Protein AF-A0A1V5IYI2-F1 (afdb_monomer_lite)

Sequence (165 aa):
MKRVILYIVAMVLLFPLQALSQGVEKVKDSKVKYTNIIDMLRGEPGVTIVGSSDGGTMPLIYIRGIGTNSNSVEPLLVVDGIHTDNIMYLRPED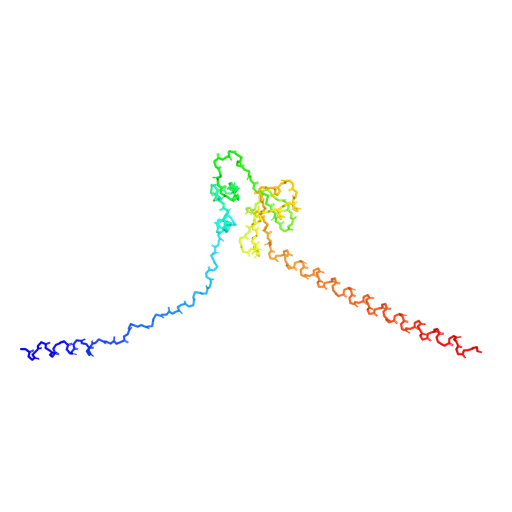VYSITVIKDGTAAIYGMRGANGVIEIRTKSSVEAEKQRAEKQKTARKTSRRERRALRDSLAVVSDSLKVSR

Secondary structure (DSSP, 8-state):
-HHHHHHHHHHHHTS-------------------SSHHHHHHTSTTEEEES-STTSPPPEEEES---SSS--PPPEEEETTEEES--TT--GGGEEEEEEE-SGGGGGG-GGGGG-EEEEEEHHHHHHHHHHHHHHHHHHHHHHHHHHHHHHHHHHHHHHHHHT-

Radius of gyration: 32.55 Å;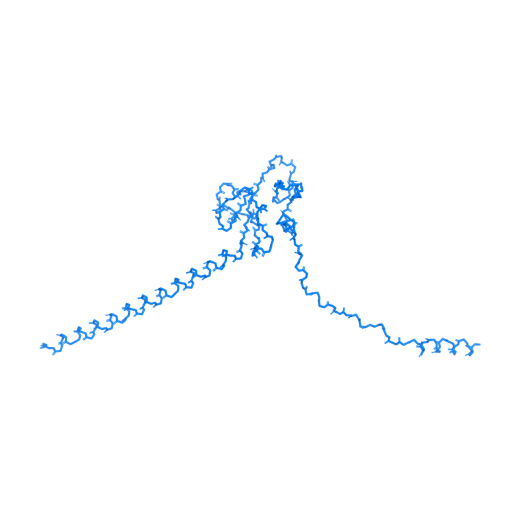 chains: 1; bounding box: 79×91×63 Å

Structure (mmCIF, N/CA/C/O backbone):
data_AF-A0A1V5IYI2-F1
#
_entry.id   AF-A0A1V5IYI2-F1
#
loop_
_atom_site.group_PDB
_atom_site.id
_atom_site.type_symbol
_atom_site.label_atom_id
_atom_site.label_alt_id
_atom_site.label_comp_id
_atom_site.label_asym_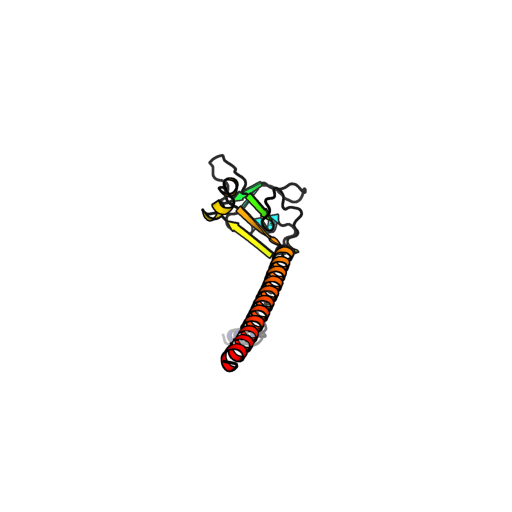id
_atom_site.label_entity_id
_atom_site.label_seq_id
_atom_site.pdbx_PDB_ins_code
_atom_site.Cartn_x
_atom_site.Cartn_y
_atom_site.Cartn_z
_atom_site.occupancy
_atom_site.B_iso_or_equiv
_atom_site.auth_seq_id
_atom_site.auth_comp_id
_atom_site.auth_asym_id
_atom_site.auth_atom_id
_atom_site.pdbx_PDB_model_num
ATOM 1 N N . MET A 1 1 ? 14.466 -72.285 -22.124 1.00 60.75 1 MET A N 1
ATOM 2 C CA . MET A 1 1 ? 13.316 -71.354 -22.010 1.00 60.75 1 MET A CA 1
ATOM 3 C C . MET A 1 1 ? 12.751 -71.247 -20.587 1.00 60.75 1 MET A C 1
ATOM 5 O O . MET A 1 1 ? 12.653 -70.136 -20.091 1.00 60.75 1 MET A O 1
ATOM 9 N N . LYS A 1 2 ? 12.481 -72.351 -19.867 1.00 60.53 2 LYS A N 1
ATOM 10 C CA . LYS A 1 2 ? 11.914 -72.312 -18.494 1.00 60.53 2 LYS A CA 1
ATOM 11 C C . LYS A 1 2 ? 12.770 -71.588 -17.424 1.00 60.53 2 LYS A C 1
ATOM 13 O O . LYS A 1 2 ? 12.212 -71.026 -16.494 1.00 60.53 2 LYS A O 1
ATOM 18 N N . 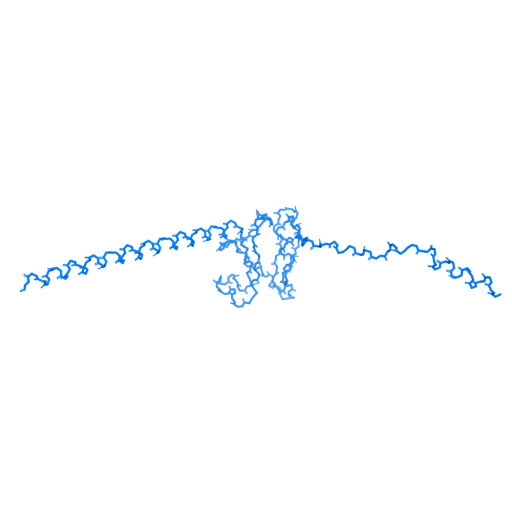ARG A 1 3 ? 14.105 -71.544 -17.566 1.00 66.44 3 ARG A N 1
ATOM 19 C CA . ARG A 1 3 ? 15.022 -70.876 -16.609 1.00 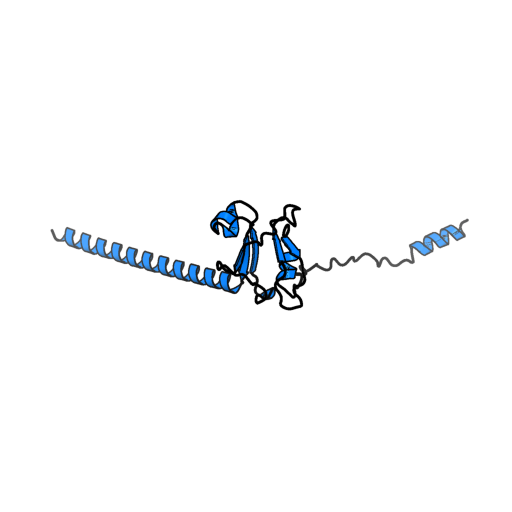66.44 3 ARG A CA 1
ATOM 20 C C . ARG A 1 3 ? 15.040 -69.340 -16.703 1.00 66.44 3 ARG A C 1
ATOM 22 O O . ARG A 1 3 ? 15.283 -68.687 -15.700 1.00 66.44 3 ARG A O 1
ATOM 29 N N . VAL A 1 4 ? 14.742 -68.772 -17.876 1.00 68.00 4 VAL A N 1
ATOM 30 C CA . VAL A 1 4 ? 14.693 -67.308 -18.087 1.00 68.00 4 VAL A CA 1
ATOM 31 C C . VAL A 1 4 ? 13.402 -66.729 -17.508 1.00 68.00 4 VAL A C 1
ATOM 33 O O . VAL A 1 4 ? 13.423 -65.701 -16.842 1.00 68.00 4 VAL A O 1
ATOM 36 N N . ILE A 1 5 ? 12.290 -67.450 -17.677 1.00 67.31 5 ILE A N 1
ATOM 37 C CA . ILE A 1 5 ? 10.989 -67.078 -17.105 1.00 67.31 5 ILE A CA 1
ATOM 38 C C . ILE A 1 5 ? 11.050 -67.106 -15.571 1.00 67.31 5 ILE A C 1
ATOM 40 O O . ILE A 1 5 ? 10.528 -66.206 -14.923 1.00 67.31 5 ILE A O 1
ATOM 44 N N . LEU A 1 6 ? 11.759 -68.079 -14.987 1.00 67.50 6 LEU A N 1
ATOM 45 C CA . LEU A 1 6 ? 11.926 -68.167 -13.535 1.00 67.50 6 LEU A CA 1
ATOM 46 C C . LEU A 1 6 ? 12.724 -66.982 -12.955 1.00 67.50 6 LEU A C 1
ATOM 48 O O . LEU A 1 6 ? 12.405 -66.520 -11.865 1.00 67.50 6 LEU A O 1
ATOM 52 N N . TYR A 1 7 ? 13.708 -66.451 -13.691 1.00 72.44 7 TYR A N 1
ATOM 53 C CA . TYR A 1 7 ? 14.494 -65.286 -13.265 1.00 72.44 7 TYR A CA 1
ATOM 54 C C . TYR A 1 7 ? 13.700 -63.975 -13.360 1.00 72.44 7 TYR A C 1
ATOM 56 O O . TYR A 1 7 ? 13.766 -63.147 -12.457 1.00 72.44 7 TYR A O 1
ATOM 64 N N . ILE A 1 8 ? 12.888 -63.811 -14.410 1.00 67.75 8 ILE A N 1
ATOM 65 C CA . ILE A 1 8 ? 12.014 -62.637 -14.572 1.00 67.75 8 ILE A CA 1
ATOM 66 C C . ILE A 1 8 ? 10.944 -62.605 -13.469 1.00 67.75 8 ILE A C 1
ATOM 68 O O . ILE A 1 8 ? 10.706 -61.559 -12.873 1.00 67.75 8 ILE A O 1
ATOM 72 N N . VAL A 1 9 ? 10.349 -63.755 -13.132 1.00 69.19 9 VAL A N 1
ATOM 73 C CA . VAL A 1 9 ? 9.353 -63.854 -12.050 1.00 69.19 9 VAL A CA 1
ATOM 74 C C . VAL A 1 9 ? 9.991 -63.639 -10.669 1.00 69.19 9 VAL A C 1
ATOM 76 O O . VAL A 1 9 ? 9.404 -62.962 -9.827 1.00 69.19 9 VAL A O 1
ATOM 79 N N . ALA A 1 10 ? 11.210 -64.139 -10.438 1.00 69.56 10 ALA A N 1
ATOM 80 C CA . ALA A 1 10 ? 11.931 -63.926 -9.181 1.00 69.56 10 ALA A CA 1
ATOM 81 C C . ALA A 1 10 ? 12.384 -62.467 -8.981 1.00 69.56 10 ALA A C 1
ATOM 83 O O . ALA A 1 10 ? 12.370 -61.980 -7.854 1.00 69.56 10 ALA A O 1
ATOM 84 N N . MET A 1 11 ? 12.736 -61.749 -10.054 1.00 69.06 11 MET A N 1
ATOM 85 C CA . MET A 1 11 ? 13.148 -60.344 -9.957 1.00 69.06 11 MET A CA 1
ATOM 86 C C . MET A 1 11 ? 11.974 -59.406 -9.622 1.00 69.06 11 MET A C 1
ATOM 88 O O . MET A 1 11 ? 12.153 -58.440 -8.886 1.00 69.06 11 MET A O 1
ATOM 92 N N . VAL A 1 12 ? 10.765 -59.709 -10.108 1.00 68.56 12 VAL A N 1
ATOM 93 C CA . VAL A 1 12 ? 9.549 -58.928 -9.808 1.00 68.56 12 VAL A CA 1
ATOM 94 C C . VAL A 1 12 ? 9.054 -59.170 -8.375 1.00 68.56 12 VAL A C 1
ATOM 96 O O . VAL A 1 12 ? 8.512 -58.262 -7.754 1.00 68.56 12 VAL A O 1
ATOM 99 N N . LEU A 1 13 ? 9.268 -60.370 -7.825 1.00 67.06 13 LEU A N 1
ATOM 100 C CA . LEU A 1 13 ? 8.830 -60.727 -6.468 1.00 67.06 13 LEU A CA 1
ATOM 101 C C . LEU A 1 13 ? 9.837 -60.355 -5.365 1.00 67.06 13 LEU A C 1
ATOM 103 O O . LEU A 1 13 ? 9.466 -60.335 -4.194 1.00 67.06 13 LEU A O 1
ATOM 107 N N . LEU A 1 14 ? 11.084 -60.029 -5.724 1.00 61.84 14 LEU A N 1
ATOM 108 C CA . LEU A 1 14 ? 12.143 -59.595 -4.802 1.00 61.84 14 LEU A CA 1
ATOM 109 C C . LEU A 1 14 ? 12.462 -58.095 -4.940 1.00 61.84 14 LEU A C 1
ATOM 111 O O . LEU A 1 14 ? 13.595 -57.673 -4.727 1.00 61.84 14 LEU A O 1
ATOM 115 N N . PHE A 1 15 ? 11.482 -57.278 -5.322 1.00 66.19 15 PHE A N 1
ATOM 116 C CA . PHE A 1 15 ? 11.596 -55.823 -5.246 1.00 66.19 15 PHE A CA 1
ATOM 117 C C . PHE A 1 15 ? 10.620 -55.315 -4.179 1.00 66.19 15 PHE A C 1
ATOM 119 O O . PHE A 1 15 ? 9.410 -55.312 -4.417 1.00 66.19 15 PHE A O 1
ATOM 126 N N . PRO A 1 16 ? 11.098 -54.935 -2.978 1.00 58.66 16 PRO A N 1
ATOM 127 C CA . PRO A 1 16 ? 10.221 -54.418 -1.942 1.00 58.66 16 PRO A CA 1
ATOM 128 C C . PRO A 1 16 ? 9.536 -53.135 -2.430 1.00 58.66 16 PRO A C 1
ATOM 130 O O . PRO A 1 16 ? 10.173 -52.201 -2.923 1.00 58.66 16 PRO A O 1
ATOM 133 N N . LEU A 1 17 ? 8.210 -53.126 -2.299 1.00 56.53 17 LEU A N 1
ATOM 134 C CA . LEU A 1 17 ? 7.279 -52.071 -2.689 1.00 56.53 17 LEU A CA 1
ATOM 135 C C . LEU A 1 17 ? 7.457 -50.839 -1.776 1.00 56.53 17 LEU A C 1
ATOM 137 O O . LEU A 1 17 ? 6.614 -50.550 -0.935 1.00 56.53 17 LEU A O 1
ATOM 141 N N . GLN A 1 18 ? 8.593 -50.146 -1.872 1.00 60.19 18 GLN A N 1
ATOM 142 C CA . GLN A 1 18 ? 8.963 -49.078 -0.929 1.00 60.19 18 GLN A CA 1
ATOM 143 C C . GLN A 1 18 ? 9.185 -47.707 -1.558 1.00 60.19 18 GLN A C 1
ATOM 145 O O . GLN A 1 18 ? 9.730 -46.809 -0.923 1.00 60.19 18 GLN A O 1
ATOM 150 N N . ALA A 1 19 ? 8.690 -47.495 -2.772 1.00 59.31 19 ALA A N 1
ATOM 151 C CA . ALA A 1 19 ? 8.726 -46.187 -3.403 1.00 59.31 19 ALA A CA 1
ATOM 152 C C . ALA A 1 19 ? 7.342 -45.813 -3.926 1.00 59.31 19 ALA A C 1
ATOM 154 O O . ALA A 1 19 ? 7.065 -46.027 -5.097 1.00 59.31 19 ALA A O 1
ATOM 155 N N . LEU A 1 20 ? 6.486 -45.277 -3.047 1.00 51.47 20 LEU A N 1
ATOM 156 C CA . LEU A 1 20 ? 5.604 -44.143 -3.368 1.00 51.47 20 LEU A CA 1
ATOM 157 C C . LEU A 1 20 ? 4.864 -43.601 -2.127 1.00 51.47 20 LEU A C 1
ATOM 159 O O . LEU A 1 20 ? 3.666 -43.352 -2.153 1.00 51.47 20 LEU A O 1
ATOM 163 N N . SER A 1 21 ? 5.583 -43.341 -1.032 1.00 59.22 21 SER A N 1
ATOM 164 C CA . SER A 1 21 ? 5.184 -42.212 -0.184 1.00 59.22 21 SER A CA 1
ATOM 165 C C . SER A 1 21 ? 5.863 -40.990 -0.782 1.00 59.22 21 SER A C 1
ATOM 167 O O . SER A 1 21 ? 6.923 -40.561 -0.328 1.00 59.22 21 SER A O 1
ATOM 169 N N . GLN A 1 22 ? 5.304 -40.475 -1.883 1.00 52.84 22 GLN A N 1
ATOM 170 C CA . GLN A 1 22 ? 5.529 -39.073 -2.189 1.00 52.84 22 GLN A CA 1
ATOM 171 C C . GLN A 1 22 ? 4.902 -38.326 -1.025 1.00 52.84 22 GLN A C 1
ATOM 173 O O . GLN A 1 22 ? 3.683 -38.175 -0.942 1.00 52.84 22 GLN A O 1
ATOM 178 N N . GLY A 1 23 ? 5.756 -37.955 -0.073 1.00 47.94 23 GLY A N 1
ATOM 179 C CA . GLY A 1 23 ? 5.415 -36.981 0.928 1.00 47.94 23 GLY A CA 1
ATOM 180 C C . GLY A 1 23 ? 4.850 -35.787 0.184 1.00 47.94 23 GLY A C 1
ATOM 181 O O . GLY A 1 23 ? 5.574 -35.061 -0.492 1.00 47.94 23 GLY A O 1
ATOM 182 N N . VAL A 1 24 ? 3.547 -35.575 0.324 1.00 54.09 24 VAL A N 1
ATOM 183 C CA . VAL A 1 24 ? 3.024 -34.222 0.314 1.00 54.09 24 VAL A CA 1
ATOM 184 C C . VAL A 1 24 ? 3.612 -33.605 1.576 1.00 54.09 24 VAL A C 1
ATOM 186 O O . VAL A 1 24 ? 2.991 -33.592 2.639 1.00 54.09 24 VAL A O 1
ATOM 189 N N . GLU A 1 25 ? 4.870 -33.166 1.485 1.00 55.06 25 GLU A N 1
ATOM 190 C CA . GLU A 1 25 ? 5.343 -32.099 2.338 1.00 55.06 25 GLU A CA 1
ATOM 191 C C . GLU A 1 25 ? 4.313 -31.005 2.112 1.00 55.06 25 GLU A C 1
ATOM 193 O O . GLU A 1 25 ? 4.171 -30.480 1.006 1.00 55.06 25 GLU A O 1
ATOM 198 N N . LYS A 1 26 ? 3.470 -30.773 3.122 1.00 46.44 26 LYS A N 1
ATOM 199 C CA . LYS A 1 26 ? 2.613 -29.604 3.127 1.00 46.44 26 LYS A CA 1
ATOM 200 C C . LYS A 1 26 ? 3.571 -28.447 2.917 1.00 46.44 26 LYS A C 1
ATOM 202 O O . LYS A 1 26 ? 4.287 -28.091 3.851 1.00 46.44 26 LYS A O 1
ATOM 207 N N . VAL A 1 27 ? 3.587 -27.904 1.701 1.00 55.00 27 VAL A N 1
ATOM 208 C CA . VAL A 1 27 ? 4.168 -26.607 1.390 1.00 55.00 27 VAL A CA 1
ATOM 209 C C . VAL A 1 27 ? 3.348 -25.641 2.223 1.00 55.00 27 VAL A C 1
ATOM 211 O O . VAL A 1 27 ? 2.286 -25.160 1.844 1.00 55.00 27 VAL A O 1
ATOM 214 N N . LYS A 1 28 ? 3.779 -25.507 3.471 1.00 46.72 28 LYS A N 1
ATOM 215 C CA . LYS A 1 28 ? 3.341 -24.508 4.412 1.00 46.72 28 LYS A CA 1
ATOM 216 C C . LYS A 1 28 ? 3.850 -23.243 3.774 1.00 46.72 28 LYS A C 1
ATOM 218 O O . LYS A 1 28 ? 5.047 -23.013 3.904 1.00 46.72 28 LYS A O 1
ATOM 223 N N . ASP A 1 29 ? 2.971 -22.578 3.012 1.00 48.25 29 ASP A N 1
ATOM 224 C CA . ASP A 1 29 ? 3.208 -21.345 2.262 1.00 48.25 29 ASP A CA 1
ATOM 225 C C . ASP A 1 29 ? 4.543 -20.762 2.670 1.00 48.25 29 ASP A C 1
ATOM 227 O O . ASP A 1 29 ? 4.667 -20.146 3.739 1.00 48.25 29 ASP A O 1
ATOM 231 N N . SER A 1 30 ? 5.573 -21.072 1.885 1.00 48.66 30 SER A N 1
ATOM 232 C CA . SER A 1 30 ? 6.850 -20.410 1.998 1.00 48.66 30 SER A CA 1
ATOM 233 C C . SER A 1 30 ? 6.539 -18.966 1.648 1.00 48.66 30 SER A C 1
ATOM 235 O O . SER A 1 30 ? 6.632 -18.557 0.497 1.00 48.66 30 SER A O 1
ATOM 237 N N . LYS A 1 31 ? 6.091 -18.194 2.650 1.00 58.94 31 LYS A N 1
ATOM 238 C CA . LYS A 1 31 ? 6.130 -16.742 2.626 1.00 58.94 31 LYS A CA 1
ATOM 239 C C . LYS A 1 31 ? 7.558 -16.455 2.246 1.00 58.94 31 LYS A C 1
ATOM 241 O O . LYS A 1 31 ? 8.453 -16.658 3.068 1.00 58.94 31 LYS A O 1
ATOM 246 N N . VAL A 1 32 ? 7.751 -16.112 0.979 1.00 64.62 32 VAL A N 1
ATOM 247 C CA . VAL A 1 32 ? 9.042 -15.733 0.441 1.00 64.62 32 VAL A CA 1
ATOM 248 C C . VAL A 1 32 ? 9.540 -14.675 1.410 1.00 64.62 32 VAL A C 1
ATOM 250 O O . VAL A 1 32 ? 8.904 -13.635 1.590 1.00 64.62 32 VAL A O 1
ATOM 253 N N . LYS A 1 33 ? 10.571 -15.025 2.183 1.00 66.94 33 LYS A N 1
ATOM 254 C CA . LYS A 1 33 ? 11.136 -14.108 3.162 1.00 66.94 33 LYS A CA 1
ATOM 255 C C . LYS A 1 33 ? 11.926 -13.104 2.354 1.00 66.94 33 LYS A C 1
ATOM 257 O O . LYS A 1 33 ? 13.083 -13.341 2.023 1.00 66.94 33 LYS A O 1
ATOM 262 N N . TYR A 1 34 ? 11.259 -12.027 1.978 1.00 77.44 34 TYR A N 1
ATOM 263 C CA . TYR A 1 34 ? 11.919 -10.892 1.371 1.00 77.44 34 TYR A CA 1
ATOM 264 C C . TYR A 1 34 ? 12.818 -10.254 2.428 1.00 77.44 34 TYR A C 1
ATOM 266 O O . TYR A 1 34 ? 12.380 -9.995 3.550 1.00 77.44 34 TYR A O 1
ATOM 274 N N . THR A 1 35 ? 14.083 -10.044 2.082 1.00 81.06 35 THR A N 1
ATOM 275 C CA . THR A 1 35 ? 15.040 -9.306 2.915 1.00 81.06 35 THR A CA 1
ATOM 276 C C . THR A 1 35 ? 14.778 -7.807 2.829 1.00 81.06 35 THR A C 1
ATOM 278 O O . THR A 1 35 ? 14.903 -7.109 3.829 1.00 81.06 35 THR A O 1
ATOM 281 N N . ASN A 1 36 ? 14.329 -7.332 1.661 1.00 85.12 36 ASN A N 1
ATOM 282 C CA . ASN A 1 36 ? 14.021 -5.933 1.390 1.00 85.12 36 ASN A CA 1
ATOM 283 C C . ASN A 1 36 ? 12.625 -5.761 0.789 1.00 85.12 36 ASN A C 1
ATOM 285 O O . ASN A 1 36 ? 12.114 -6.633 0.085 1.00 85.12 36 ASN A O 1
ATOM 289 N N . ILE A 1 37 ? 12.019 -4.593 1.015 1.00 87.81 37 ILE A N 1
ATOM 290 C CA . ILE A 1 37 ? 10.701 -4.272 0.449 1.00 87.81 37 ILE A CA 1
ATOM 291 C C . ILE A 1 37 ? 10.725 -4.208 -1.084 1.00 87.81 37 ILE A C 1
ATOM 293 O O . ILE A 1 37 ? 9.729 -4.514 -1.732 1.00 87.81 37 ILE A O 1
ATOM 297 N N . ILE A 1 38 ? 11.878 -3.874 -1.671 1.00 89.00 38 ILE A N 1
ATOM 298 C CA . ILE A 1 38 ? 12.080 -3.850 -3.124 1.00 89.00 38 ILE A CA 1
ATOM 299 C C . ILE A 1 38 ? 11.896 -5.226 -3.742 1.00 89.00 38 ILE A C 1
ATOM 301 O O . ILE A 1 38 ? 11.238 -5.343 -4.772 1.00 89.00 38 ILE A O 1
ATOM 305 N N . ASP A 1 39 ? 12.433 -6.270 -3.116 1.00 87.06 39 ASP A N 1
ATOM 306 C CA . ASP A 1 39 ? 12.283 -7.626 -3.639 1.00 87.06 39 ASP A CA 1
ATOM 307 C C . ASP A 1 39 ? 10.825 -8.087 -3.558 1.00 87.06 39 ASP A C 1
ATOM 309 O O . ASP A 1 39 ? 10.348 -8.779 -4.456 1.00 87.06 39 ASP A O 1
ATOM 313 N N . MET A 1 40 ? 10.091 -7.625 -2.540 1.00 87.12 40 MET A N 1
ATOM 314 C CA . MET A 1 40 ? 8.652 -7.857 -2.436 1.00 87.12 40 MET A CA 1
ATOM 315 C C . MET A 1 40 ? 7.881 -7.137 -3.549 1.00 87.12 40 MET A C 1
ATOM 317 O O . MET A 1 40 ? 7.030 -7.744 -4.191 1.00 87.12 40 MET A O 1
ATOM 321 N N . LEU A 1 41 ? 8.228 -5.879 -3.843 1.00 88.56 41 LEU A N 1
ATOM 322 C CA . LEU A 1 41 ? 7.639 -5.114 -4.946 1.00 88.56 41 LEU A CA 1
ATOM 323 C C . LEU A 1 41 ? 7.960 -5.697 -6.323 1.00 88.56 41 LEU A C 1
ATOM 325 O O . LEU A 1 41 ? 7.138 -5.603 -7.227 1.00 88.56 41 LEU A O 1
ATOM 329 N N . ARG A 1 42 ? 9.130 -6.321 -6.496 1.00 87.12 42 ARG A N 1
ATOM 330 C CA . ARG A 1 42 ? 9.502 -6.993 -7.749 1.00 87.12 42 ARG A CA 1
ATOM 331 C C . ARG A 1 42 ? 8.596 -8.193 -8.047 1.00 87.12 42 ARG A C 1
ATOM 333 O O . ARG A 1 42 ? 8.426 -8.545 -9.210 1.00 87.12 42 ARG A O 1
ATOM 340 N N . GLY A 1 43 ? 8.028 -8.812 -7.012 1.00 85.12 43 GLY A N 1
ATOM 341 C CA . GLY A 1 43 ? 7.052 -9.892 -7.151 1.00 85.12 43 GLY A CA 1
ATOM 342 C C . GLY A 1 43 ? 5.661 -9.422 -7.583 1.00 85.12 43 GLY A C 1
ATOM 343 O O . GLY A 1 43 ? 4.859 -10.244 -8.026 1.00 85.12 43 GLY A O 1
ATOM 344 N N . GLU A 1 44 ? 5.363 -8.123 -7.486 1.00 87.88 44 GLU A N 1
ATOM 345 C CA . GLU A 1 44 ? 4.056 -7.590 -7.857 1.00 87.88 44 GLU A CA 1
ATOM 346 C C . GLU A 1 44 ? 3.906 -7.488 -9.385 1.00 87.88 44 GLU A C 1
ATOM 348 O O . GLU A 1 44 ? 4.775 -6.953 -10.085 1.00 87.88 44 GLU A O 1
ATOM 353 N N . PRO A 1 45 ? 2.785 -7.963 -9.951 1.00 85.31 45 PRO A N 1
ATOM 354 C CA . PRO A 1 45 ? 2.604 -8.000 -11.392 1.00 85.31 45 PRO A CA 1
ATOM 355 C C . PRO A 1 45 ? 2.586 -6.584 -11.971 1.00 85.31 45 PRO A C 1
ATOM 357 O O . PRO A 1 45 ? 1.853 -5.712 -11.504 1.00 85.31 45 PRO A O 1
ATOM 360 N N . GLY A 1 46 ? 3.321 -6.358 -13.060 1.00 81.75 46 GLY A N 1
ATOM 361 C CA . GLY A 1 46 ? 3.352 -5.071 -13.763 1.00 81.75 46 GLY A CA 1
ATOM 362 C C . GLY A 1 46 ? 4.150 -3.972 -13.058 1.00 81.75 46 GLY A C 1
ATOM 363 O O . GLY A 1 46 ? 4.075 -2.824 -13.498 1.00 81.75 46 GLY A O 1
ATOM 364 N N . VAL A 1 47 ? 4.898 -4.311 -12.005 1.00 88.00 47 VAL A N 1
ATOM 365 C CA . VAL A 1 47 ? 5.975 -3.479 -11.465 1.00 88.00 47 VAL A CA 1
ATOM 366 C C . VAL A 1 47 ? 7.284 -3.911 -12.122 1.00 88.00 47 VAL A C 1
ATOM 368 O O . VAL A 1 47 ? 7.562 -5.095 -12.294 1.00 88.00 47 VAL A O 1
ATOM 371 N N . THR A 1 48 ? 8.093 -2.949 -12.539 1.00 87.62 48 THR A N 1
ATOM 372 C CA . THR A 1 48 ? 9.441 -3.180 -13.056 1.00 87.62 48 THR A CA 1
ATOM 373 C C . THR A 1 48 ? 10.396 -2.324 -12.257 1.00 87.62 48 THR A C 1
ATOM 375 O O . THR A 1 48 ? 10.203 -1.120 -12.142 1.00 87.62 48 THR A O 1
ATOM 378 N N . ILE A 1 49 ? 11.413 -2.955 -11.686 1.00 88.00 49 ILE A N 1
ATOM 379 C CA . ILE A 1 49 ? 12.405 -2.280 -10.856 1.00 88.00 49 ILE A CA 1
ATOM 380 C C . ILE A 1 49 ? 13.739 -2.349 -11.581 1.00 88.00 49 ILE A C 1
ATOM 382 O O . ILE A 1 49 ? 14.178 -3.436 -11.959 1.00 88.00 49 ILE A O 1
ATOM 386 N N . VAL A 1 50 ? 14.368 -1.193 -11.767 1.00 86.81 50 VAL A N 1
ATOM 387 C CA . VAL A 1 50 ? 15.674 -1.054 -12.410 1.00 86.81 50 VAL A CA 1
ATOM 388 C C . VAL A 1 50 ? 16.683 -0.587 -11.371 1.00 86.81 50 VAL A C 1
ATOM 390 O O . VAL A 1 50 ? 16.486 0.425 -10.700 1.00 86.81 50 VAL A O 1
ATOM 393 N N . GLY A 1 51 ? 17.780 -1.330 -11.255 1.00 84.12 51 GLY A N 1
ATOM 394 C CA . GLY A 1 51 ? 18.802 -1.105 -10.239 1.00 84.12 51 GLY A CA 1
ATOM 395 C C . GLY A 1 51 ? 18.683 -2.060 -9.052 1.00 84.12 51 GLY A C 1
ATOM 396 O O . GLY A 1 51 ? 17.785 -2.903 -8.978 1.00 84.12 51 GLY A O 1
ATOM 397 N N . SER A 1 52 ? 19.643 -1.938 -8.142 1.00 79.88 52 SER A N 1
ATOM 398 C CA . SER A 1 52 ? 19.774 -2.789 -6.963 1.00 79.88 52 SER A CA 1
ATOM 399 C C . SER A 1 52 ? 19.472 -2.000 -5.689 1.00 79.88 52 SER A C 1
ATOM 401 O O . SER A 1 52 ? 19.687 -0.791 -5.639 1.00 79.88 52 SER A O 1
ATOM 403 N N . SER A 1 53 ? 18.957 -2.686 -4.668 1.00 74.25 53 SER A N 1
ATOM 404 C CA . SER A 1 53 ? 18.597 -2.110 -3.363 1.00 74.25 53 SER A CA 1
ATOM 405 C C . SER A 1 53 ? 19.594 -2.447 -2.248 1.00 74.25 53 SER A C 1
ATOM 407 O O . SER A 1 53 ? 19.352 -2.138 -1.087 1.00 74.25 53 SER A O 1
ATOM 409 N N . ASP A 1 54 ? 20.696 -3.117 -2.579 1.00 73.94 54 ASP A N 1
ATOM 410 C CA . ASP A 1 54 ? 21.750 -3.562 -1.658 1.00 73.94 54 ASP A CA 1
ATOM 411 C C . ASP A 1 54 ? 22.630 -2.415 -1.131 1.00 73.94 54 ASP A C 1
ATOM 413 O O . ASP A 1 54 ? 23.144 -2.496 -0.019 1.00 73.94 54 ASP A O 1
ATOM 417 N N . GLY A 1 55 ? 22.760 -1.322 -1.887 1.00 72.69 55 GLY A N 1
ATOM 418 C CA . GLY A 1 55 ? 23.572 -0.153 -1.524 1.00 72.69 55 GLY A CA 1
ATOM 419 C C . GLY A 1 55 ? 22.850 0.946 -0.731 1.00 72.69 55 GLY A C 1
ATOM 420 O O . GLY A 1 55 ? 23.333 2.075 -0.703 1.00 72.69 55 GLY A O 1
ATOM 421 N N . GLY A 1 56 ? 21.659 0.687 -0.175 1.00 72.88 56 GLY A N 1
ATOM 422 C CA . GLY A 1 56 ? 20.851 1.701 0.532 1.00 72.88 56 GLY A CA 1
ATOM 423 C C . GLY A 1 56 ? 20.306 2.828 -0.360 1.00 72.88 56 GLY A C 1
ATOM 424 O O . GLY A 1 56 ? 19.684 3.770 0.130 1.00 72.88 56 GLY A O 1
ATOM 425 N N . THR A 1 57 ? 20.522 2.726 -1.671 1.00 81.88 57 THR A N 1
ATOM 426 C CA . THR A 1 57 ? 19.981 3.640 -2.676 1.00 81.88 57 THR A CA 1
ATOM 427 C C . THR A 1 57 ? 18.643 3.103 -3.164 1.00 81.88 57 THR A C 1
ATOM 429 O O . THR A 1 57 ? 18.495 1.906 -3.408 1.00 81.88 57 THR A O 1
ATOM 432 N N . MET A 1 58 ? 17.658 3.990 -3.295 1.00 83.81 58 MET A N 1
ATOM 433 C CA . MET A 1 58 ? 16.344 3.634 -3.818 1.00 83.81 58 MET A CA 1
ATOM 434 C C . MET A 1 58 ? 16.466 3.301 -5.316 1.00 83.81 58 MET A C 1
ATOM 436 O O . MET A 1 58 ? 16.945 4.147 -6.074 1.00 83.81 58 MET A O 1
ATOM 440 N N . PRO A 1 59 ? 16.069 2.098 -5.765 1.00 86.81 59 PRO A N 1
ATOM 441 C CA . PRO A 1 59 ? 16.065 1.767 -7.183 1.00 86.81 59 PRO A CA 1
ATOM 442 C C . PRO A 1 59 ? 14.924 2.488 -7.907 1.00 86.81 59 PRO A C 1
ATOM 444 O O . PRO A 1 59 ? 13.926 2.878 -7.297 1.00 86.81 59 PRO A O 1
ATOM 447 N N . LEU A 1 60 ? 15.047 2.605 -9.227 1.00 86.75 60 LEU A N 1
ATOM 448 C CA . LEU A 1 60 ? 14.004 3.189 -10.063 1.00 86.75 60 LEU A CA 1
ATOM 449 C C . LEU A 1 60 ? 12.851 2.195 -10.195 1.00 86.75 60 LEU A C 1
ATOM 451 O O . LEU A 1 60 ? 13.061 1.028 -10.538 1.00 86.75 60 LEU A O 1
ATOM 455 N N . ILE A 1 61 ? 11.630 2.653 -9.926 1.00 88.00 61 ILE A N 1
ATOM 456 C CA . ILE A 1 61 ? 10.422 1.830 -9.991 1.00 88.00 61 ILE A CA 1
ATOM 457 C C . ILE A 1 61 ? 9.543 2.335 -11.129 1.00 88.00 61 ILE A C 1
ATOM 459 O O . ILE A 1 61 ? 9.285 3.528 -11.246 1.00 88.00 61 ILE A O 1
ATOM 463 N N . TYR A 1 62 ? 9.040 1.406 -11.934 1.00 86.25 62 TYR A N 1
ATOM 464 C CA . TYR A 1 62 ? 8.125 1.665 -13.036 1.00 86.25 62 TYR A CA 1
ATOM 465 C C . TYR A 1 62 ? 6.879 0.795 -12.908 1.00 86.25 62 TYR A C 1
ATOM 467 O O . TYR A 1 62 ? 6.955 -0.382 -12.553 1.00 86.25 62 TYR A O 1
ATOM 475 N N . ILE A 1 63 ? 5.722 1.363 -13.240 1.00 83.75 63 ILE A N 1
ATOM 476 C CA . ILE A 1 63 ? 4.452 0.640 -13.344 1.00 83.75 63 ILE A CA 1
ATOM 477 C C . ILE A 1 63 ? 4.092 0.554 -14.830 1.00 83.75 63 ILE A C 1
ATOM 479 O O . ILE A 1 63 ? 4.139 1.560 -15.526 1.00 83.75 63 ILE A O 1
ATOM 483 N N . ARG A 1 64 ? 3.696 -0.638 -15.303 1.00 80.25 64 ARG A N 1
ATOM 484 C CA . ARG A 1 64 ? 3.464 -0.995 -16.727 1.00 80.25 64 ARG A CA 1
ATOM 485 C C . ARG A 1 64 ? 4.730 -1.217 -17.568 1.00 80.25 64 ARG A C 1
ATOM 487 O O . ARG A 1 64 ? 4.640 -1.293 -18.790 1.00 80.25 64 ARG A O 1
ATOM 494 N N . GLY A 1 65 ? 5.875 -1.419 -16.920 1.00 73.12 65 GLY A N 1
ATOM 495 C CA . GLY A 1 65 ? 7.144 -1.676 -17.599 1.00 73.12 65 GLY A CA 1
ATOM 496 C C . GLY A 1 65 ? 7.772 -0.424 -18.207 1.00 73.12 65 GLY A C 1
ATOM 497 O O . GLY A 1 65 ? 7.289 0.692 -18.031 1.00 73.12 65 GLY A O 1
ATOM 498 N N . ILE A 1 66 ? 8.887 -0.622 -18.907 1.00 67.75 66 ILE A N 1
ATOM 499 C CA . ILE A 1 66 ? 9.636 0.448 -19.569 1.00 67.75 66 ILE A CA 1
ATOM 500 C C . ILE A 1 66 ? 9.092 0.564 -20.994 1.00 67.75 66 ILE A C 1
ATOM 502 O O . ILE A 1 66 ? 9.470 -0.203 -21.878 1.00 67.75 66 ILE A O 1
ATOM 506 N N . GLY A 1 67 ? 8.155 1.483 -21.217 1.00 59.41 67 GLY A N 1
ATOM 507 C CA . GLY A 1 67 ? 7.759 1.851 -22.574 1.00 59.41 67 GLY A CA 1
ATOM 508 C C . GLY A 1 67 ? 8.907 2.581 -23.275 1.00 59.41 67 GLY A C 1
ATOM 509 O O . GLY A 1 67 ? 9.616 3.366 -22.655 1.00 59.41 67 GLY A O 1
ATOM 510 N N . THR A 1 68 ? 9.073 2.379 -24.580 1.00 49.88 68 THR A N 1
ATOM 511 C CA . THR A 1 68 ? 10.063 3.084 -25.425 1.00 49.88 68 THR A CA 1
ATOM 512 C C . THR A 1 68 ? 9.856 4.603 -25.502 1.00 49.88 68 THR A C 1
ATOM 514 O O . THR A 1 68 ? 10.650 5.310 -26.116 1.00 49.88 68 THR A O 1
ATOM 517 N N . ASN A 1 69 ? 8.789 5.117 -24.893 1.00 54.38 69 ASN A N 1
ATOM 518 C CA . ASN A 1 69 ? 8.446 6.526 -24.870 1.00 54.38 69 ASN A CA 1
ATOM 519 C C . ASN A 1 69 ? 9.111 7.115 -23.622 1.00 54.38 69 ASN A C 1
ATOM 521 O O . ASN A 1 69 ? 8.643 6.875 -22.515 1.00 54.38 69 ASN A O 1
ATOM 525 N N . SER A 1 70 ? 10.206 7.849 -23.821 1.00 51.16 70 SER A N 1
ATOM 526 C CA . SER A 1 70 ? 11.195 8.358 -22.851 1.00 51.16 70 SER A CA 1
ATOM 527 C C . SER A 1 70 ? 10.699 9.141 -21.623 1.00 51.16 70 SER A C 1
ATOM 529 O O . SER A 1 70 ? 11.516 9.689 -20.887 1.00 51.16 70 SER A O 1
ATOM 531 N N . ASN A 1 71 ? 9.402 9.180 -21.343 1.00 55.44 71 ASN A N 1
ATOM 532 C CA . ASN A 1 71 ? 8.889 9.601 -20.051 1.00 55.44 71 ASN A CA 1
ATOM 533 C C . ASN A 1 71 ? 8.972 8.411 -19.084 1.00 55.44 71 ASN A C 1
ATOM 535 O O . ASN A 1 71 ? 7.974 7.766 -18.771 1.00 55.44 71 ASN A O 1
ATOM 539 N N . SER A 1 72 ? 10.190 8.122 -18.618 1.00 57.38 72 SER A N 1
ATOM 540 C CA . SER A 1 72 ? 10.421 7.334 -17.405 1.00 57.38 72 SER A CA 1
ATOM 541 C C . SER A 1 72 ? 9.818 8.097 -16.229 1.00 57.38 72 SER A C 1
ATOM 543 O O . SER A 1 72 ? 10.502 8.891 -15.590 1.00 57.38 72 SER A O 1
ATOM 545 N N . VAL A 1 73 ? 8.518 7.921 -15.989 1.00 71.88 73 VAL A N 1
ATOM 546 C CA . VAL A 1 73 ? 7.836 8.585 -14.879 1.00 71.88 73 VAL A CA 1
ATOM 547 C C . VAL A 1 73 ? 7.689 7.615 -13.724 1.00 71.88 73 VAL A C 1
ATOM 549 O O . VAL A 1 73 ? 7.083 6.552 -13.859 1.00 71.88 73 VAL A O 1
ATOM 552 N N . GLU A 1 74 ? 8.270 7.991 -12.592 1.00 83.44 74 GLU A N 1
ATOM 553 C CA . GLU A 1 74 ? 8.172 7.230 -11.355 1.00 83.44 74 GLU A CA 1
ATOM 554 C C . GLU A 1 74 ? 6.731 7.272 -10.823 1.00 83.44 74 GLU A C 1
ATOM 556 O O . GLU A 1 74 ? 6.056 8.310 -10.908 1.00 83.44 74 GLU A O 1
ATOM 561 N N . PRO A 1 75 ? 6.227 6.151 -10.286 1.00 88.94 75 PRO A N 1
ATOM 562 C CA . PRO A 1 75 ? 4.928 6.118 -9.650 1.00 88.94 75 PRO A CA 1
ATOM 563 C C . PRO A 1 75 ? 4.970 6.853 -8.315 1.00 88.94 75 PRO A C 1
ATOM 565 O O . PRO A 1 75 ? 6.016 7.006 -7.683 1.00 88.94 75 PRO A O 1
ATOM 568 N N . LEU A 1 76 ? 3.798 7.248 -7.834 1.00 91.12 76 LEU A N 1
ATOM 569 C CA . LEU A 1 76 ? 3.691 7.797 -6.495 1.00 91.12 76 LEU A CA 1
ATOM 570 C C . LEU A 1 76 ? 3.762 6.672 -5.453 1.00 91.12 76 LEU A C 1
ATOM 572 O O . LEU A 1 76 ? 2.981 5.720 -5.508 1.00 91.12 76 LEU A O 1
ATOM 576 N N . LEU A 1 77 ? 4.650 6.810 -4.470 1.00 92.56 77 LEU A N 1
ATOM 577 C CA . LEU A 1 77 ? 4.716 5.903 -3.327 1.00 92.56 77 LEU A CA 1
ATOM 578 C C . LEU A 1 77 ? 3.906 6.477 -2.165 1.00 92.56 77 LEU A C 1
ATOM 580 O O . LEU A 1 77 ? 4.051 7.643 -1.785 1.00 92.56 77 LEU A O 1
ATOM 584 N N . VAL A 1 78 ? 3.044 5.641 -1.596 1.00 93.62 78 VAL A N 1
ATOM 585 C CA . VAL A 1 78 ? 2.195 5.998 -0.462 1.00 93.62 78 VAL A CA 1
ATOM 586 C C . VAL A 1 78 ? 2.374 4.954 0.625 1.00 93.62 78 VAL A C 1
ATOM 588 O O . VAL A 1 78 ? 2.166 3.769 0.389 1.00 93.62 78 VAL A O 1
ATOM 591 N N . VAL A 1 79 ? 2.727 5.390 1.830 1.00 94.69 79 VAL A N 1
ATOM 592 C CA . VAL A 1 79 ? 2.860 4.529 3.008 1.00 94.69 79 VAL A CA 1
ATOM 593 C C . VAL A 1 79 ? 1.836 4.971 4.036 1.00 94.69 79 VAL A C 1
ATOM 595 O O . VAL A 1 79 ? 1.859 6.116 4.480 1.00 94.69 79 VAL A O 1
ATOM 598 N N . ASP A 1 80 ? 0.909 4.080 4.389 1.00 92.94 80 ASP A N 1
ATOM 599 C CA . ASP A 1 80 ? -0.145 4.342 5.381 1.00 92.94 80 ASP A CA 1
ATOM 600 C C . ASP A 1 80 ? -0.952 5.632 5.107 1.00 92.94 80 ASP A C 1
ATOM 602 O O . ASP A 1 80 ? -1.390 6.333 6.020 1.00 92.94 80 ASP A O 1
ATOM 606 N N . GLY A 1 81 ? -1.144 5.957 3.822 1.00 90.62 81 GLY A N 1
ATOM 607 C CA . GLY A 1 81 ? -1.854 7.155 3.358 1.00 90.62 81 GLY A CA 1
ATOM 608 C C . GLY A 1 81 ? -0.994 8.419 3.231 1.00 90.62 81 GLY A C 1
ATOM 609 O O . GLY A 1 81 ? -1.510 9.461 2.830 1.00 90.62 81 GLY A O 1
ATOM 610 N N . ILE A 1 82 ? 0.304 8.347 3.532 1.00 91.38 82 ILE A N 1
ATOM 611 C CA . ILE A 1 82 ? 1.242 9.471 3.445 1.00 91.38 82 ILE A CA 1
ATOM 612 C C . ILE A 1 82 ? 2.139 9.303 2.217 1.00 91.38 82 ILE A C 1
ATOM 614 O O . ILE A 1 82 ? 2.664 8.223 1.959 1.00 91.38 82 ILE A O 1
ATOM 618 N N . HIS A 1 83 ? 2.325 10.385 1.464 1.00 92.44 83 HIS A N 1
ATOM 619 C CA . HIS A 1 83 ? 3.205 10.417 0.298 1.00 92.44 83 HIS A CA 1
ATOM 620 C C . HIS A 1 83 ? 4.660 10.350 0.765 1.00 92.44 83 HIS A C 1
ATOM 622 O O . HIS A 1 83 ? 5.052 11.113 1.648 1.00 92.44 83 HIS A O 1
ATOM 628 N N . THR A 1 84 ? 5.452 9.466 0.169 1.00 91.31 84 THR A N 1
ATOM 629 C CA . THR A 1 84 ? 6.880 9.338 0.468 1.00 91.31 84 THR A CA 1
ATOM 630 C C . THR A 1 84 ? 7.670 9.200 -0.822 1.00 91.31 84 THR A C 1
ATOM 632 O O . THR A 1 84 ? 7.152 8.707 -1.819 1.00 91.31 84 THR A O 1
ATOM 635 N N . ASP A 1 85 ? 8.934 9.600 -0.794 1.00 88.44 85 ASP A N 1
ATOM 636 C CA . ASP A 1 85 ? 9.859 9.389 -1.909 1.00 88.44 85 ASP A CA 1
ATOM 637 C C . ASP A 1 85 ? 10.797 8.196 -1.629 1.00 88.44 85 ASP A C 1
ATOM 639 O O . ASP A 1 85 ? 11.545 7.749 -2.493 1.00 88.44 85 ASP A O 1
ATOM 643 N N . ASN A 1 86 ? 10.752 7.641 -0.411 1.00 88.19 86 ASN A N 1
ATOM 644 C CA . ASN A 1 86 ? 11.597 6.530 0.013 1.00 88.19 86 ASN A CA 1
ATOM 645 C C . ASN A 1 86 ? 10.792 5.509 0.827 1.00 88.19 86 ASN A C 1
ATOM 647 O O . ASN A 1 86 ? 9.938 5.876 1.629 1.00 88.19 86 ASN A O 1
ATOM 651 N N . ILE A 1 87 ? 11.082 4.224 0.628 1.00 89.06 87 ILE A N 1
ATOM 652 C CA . ILE A 1 87 ? 10.465 3.106 1.358 1.00 89.06 87 ILE A CA 1
ATOM 653 C C . ILE A 1 87 ? 11.503 2.117 1.914 1.00 89.06 87 ILE A C 1
ATOM 655 O O . ILE A 1 87 ? 11.129 1.095 2.473 1.00 89.06 87 ILE A O 1
ATOM 659 N N . MET A 1 88 ? 12.806 2.406 1.799 1.00 87.44 88 MET A N 1
ATOM 660 C CA . MET A 1 88 ? 13.906 1.525 2.235 1.00 87.44 88 MET A CA 1
ATOM 661 C C . MET A 1 88 ? 13.925 1.305 3.747 1.00 87.44 88 MET A C 1
ATOM 663 O O . MET A 1 88 ? 14.445 0.300 4.218 1.00 87.44 88 MET A O 1
ATOM 667 N N . TYR A 1 89 ? 13.339 2.228 4.512 1.00 88.12 89 TYR A N 1
ATOM 668 C CA . TYR A 1 89 ? 13.200 2.094 5.960 1.00 88.12 89 TYR A CA 1
ATOM 669 C C . TYR A 1 89 ? 12.143 1.055 6.368 1.00 88.12 89 TYR A C 1
ATOM 671 O O . TYR A 1 89 ? 12.085 0.666 7.535 1.00 88.12 89 TYR A O 1
ATOM 679 N N . LEU A 1 90 ? 11.282 0.621 5.440 1.00 89.12 90 LEU A N 1
ATOM 680 C CA . LEU A 1 90 ? 10.238 -0.353 5.728 1.00 89.12 90 LEU A CA 1
ATOM 681 C C . LEU A 1 90 ? 10.793 -1.770 5.672 1.00 89.12 90 LEU A C 1
ATOM 683 O O . LEU A 1 90 ? 11.332 -2.223 4.661 1.00 89.12 90 LEU A O 1
ATOM 687 N N . ARG A 1 91 ? 10.571 -2.509 6.757 1.00 89.44 91 ARG A N 1
ATOM 688 C CA . ARG A 1 91 ? 10.884 -3.934 6.819 1.00 89.44 91 ARG A CA 1
ATOM 689 C C . ARG A 1 91 ? 9.748 -4.733 6.175 1.00 89.44 91 ARG A C 1
ATOM 691 O O . ARG A 1 91 ? 8.588 -4.485 6.513 1.00 89.44 91 ARG A O 1
ATOM 698 N N . PRO A 1 92 ? 10.036 -5.742 5.334 1.00 88.88 92 PRO A N 1
ATOM 699 C CA . PRO A 1 92 ? 9.006 -6.613 4.753 1.00 88.88 92 PRO A CA 1
ATOM 700 C C . PRO A 1 92 ? 8.112 -7.291 5.799 1.00 88.88 92 PRO A C 1
ATOM 702 O O . PRO A 1 92 ? 6.937 -7.547 5.558 1.00 88.88 92 PRO A O 1
ATOM 705 N N . GLU A 1 93 ? 8.657 -7.544 6.989 1.00 89.56 93 GLU A N 1
ATOM 706 C CA . GLU A 1 93 ? 7.945 -8.147 8.116 1.00 89.56 93 GLU A CA 1
ATOM 707 C C . GLU A 1 93 ? 6.831 -7.259 8.679 1.00 89.56 93 GLU A C 1
ATOM 709 O O . GLU A 1 93 ? 5.848 -7.787 9.205 1.00 89.56 93 GLU A O 1
ATOM 714 N N . ASP A 1 94 ? 6.953 -5.938 8.556 1.00 91.00 94 ASP A N 1
ATOM 715 C CA . ASP A 1 94 ? 5.970 -4.975 9.059 1.00 91.00 94 ASP A CA 1
ATOM 716 C C . ASP A 1 94 ? 4.898 -4.644 8.019 1.00 91.00 94 ASP A C 1
ATOM 718 O O . ASP A 1 94 ? 3.866 -4.062 8.357 1.00 91.00 94 ASP A O 1
ATOM 722 N N . VAL A 1 95 ? 5.106 -5.033 6.760 1.00 91.50 95 VAL A N 1
ATOM 723 C CA . VAL A 1 95 ? 4.136 -4.801 5.694 1.00 91.50 95 VAL A CA 1
ATOM 724 C C . VAL A 1 95 ? 2.948 -5.744 5.864 1.00 91.50 95 VAL A C 1
ATOM 726 O O . VAL A 1 95 ? 3.078 -6.955 6.063 1.00 91.50 95 VAL A O 1
ATOM 729 N N . TYR A 1 96 ? 1.760 -5.157 5.811 1.00 91.50 96 TYR A N 1
ATOM 730 C CA . TYR A 1 96 ? 0.489 -5.861 5.804 1.00 91.50 96 TYR A CA 1
ATOM 731 C C . TYR A 1 96 ? 0.050 -6.184 4.377 1.00 91.50 96 TYR A C 1
ATOM 733 O O . TYR A 1 96 ? -0.308 -7.323 4.088 1.00 91.50 96 TYR A O 1
ATOM 741 N N . SER A 1 97 ? 0.103 -5.192 3.487 1.00 91.06 97 SER A N 1
ATOM 742 C CA . SER A 1 97 ? -0.281 -5.349 2.085 1.00 91.06 97 SER A CA 1
ATOM 743 C C . SER A 1 97 ? 0.411 -4.321 1.201 1.00 91.06 97 SER A C 1
ATOM 745 O O . SER A 1 97 ? 0.578 -3.169 1.608 1.00 91.06 97 SER A O 1
ATOM 747 N N . ILE A 1 98 ? 0.723 -4.721 -0.028 1.00 91.56 98 ILE A N 1
ATOM 748 C CA . ILE A 1 98 ? 1.087 -3.819 -1.119 1.00 91.56 98 ILE A CA 1
ATOM 749 C C . ILE A 1 98 ? -0.073 -3.813 -2.107 1.00 91.56 98 ILE A C 1
ATOM 751 O O . ILE A 1 98 ? -0.600 -4.864 -2.458 1.00 91.56 98 ILE A O 1
ATOM 755 N N . THR A 1 99 ? -0.483 -2.628 -2.543 1.00 91.31 99 THR A N 1
ATOM 756 C CA . THR A 1 99 ? -1.466 -2.454 -3.609 1.00 91.31 99 THR A CA 1
ATOM 757 C C . THR A 1 99 ? -0.865 -1.587 -4.698 1.00 91.31 99 THR A C 1
ATOM 759 O O . THR A 1 99 ? -0.486 -0.442 -4.461 1.00 91.31 99 THR A O 1
ATOM 762 N N . VAL A 1 100 ? -0.799 -2.131 -5.909 1.00 91.00 100 VAL A N 1
ATOM 763 C CA . VAL A 1 100 ? -0.334 -1.400 -7.087 1.00 91.00 100 VAL A CA 1
ATOM 764 C C . VAL A 1 100 ? -1.550 -0.933 -7.875 1.00 91.00 100 VAL A C 1
ATOM 766 O O . VAL A 1 100 ? -2.217 -1.715 -8.554 1.00 91.00 100 VAL A O 1
ATOM 769 N N . ILE A 1 101 ? -1.841 0.360 -7.783 1.00 90.69 101 ILE A N 1
ATOM 770 C CA . ILE A 1 101 ? -2.950 1.005 -8.474 1.00 90.69 101 ILE A CA 1
ATOM 771 C C . ILE A 1 101 ? -2.442 1.496 -9.822 1.00 90.69 101 ILE A C 1
ATOM 773 O O . ILE A 1 101 ? -1.669 2.449 -9.913 1.00 90.69 101 ILE A O 1
ATOM 777 N N . LYS A 1 102 ? -2.882 0.822 -10.881 1.00 84.31 102 LYS A N 1
ATOM 778 C CA . LYS A 1 102 ? -2.462 1.126 -12.250 1.00 84.31 102 LYS A CA 1
ATOM 779 C C . LYS A 1 102 ? -3.436 2.107 -12.896 1.00 84.31 102 LYS A C 1
ATOM 781 O O . LYS A 1 102 ? -3.008 3.064 -13.535 1.00 84.31 102 LYS A O 1
ATOM 786 N N . ASP A 1 103 ? -4.733 1.871 -12.744 1.00 79.69 103 ASP A N 1
ATOM 787 C CA . ASP A 1 103 ? -5.775 2.490 -13.570 1.00 79.69 103 ASP A CA 1
ATOM 788 C C . ASP A 1 103 ? -6.328 3.796 -12.981 1.00 79.69 103 ASP A C 1
ATOM 790 O O . ASP A 1 103 ? -5.798 4.330 -12.009 1.00 79.69 103 ASP A O 1
ATOM 794 N N . GLY A 1 104 ? -7.397 4.333 -13.583 1.00 71.44 104 GLY A N 1
ATOM 795 C CA . GLY A 1 104 ? -7.952 5.662 -13.279 1.00 71.44 104 GLY A CA 1
ATOM 796 C C . GLY A 1 104 ? -8.349 5.899 -11.816 1.00 71.44 104 GLY A C 1
ATOM 797 O O . GLY A 1 104 ? -8.509 7.044 -11.405 1.00 71.44 104 GLY A O 1
ATOM 798 N N . THR A 1 105 ? -8.434 4.853 -10.993 1.00 82.19 105 THR A N 1
ATOM 799 C CA . THR A 1 105 ? -8.587 4.971 -9.536 1.00 82.19 105 THR A CA 1
ATOM 800 C C . THR A 1 105 ? -7.402 5.665 -8.867 1.00 82.19 105 THR A C 1
ATOM 802 O O . THR A 1 105 ? -7.568 6.238 -7.798 1.00 82.19 105 THR A O 1
ATOM 805 N N . ALA A 1 106 ? -6.224 5.681 -9.496 1.00 83.06 106 ALA A N 1
ATOM 806 C CA . ALA A 1 106 ? -5.065 6.428 -9.019 1.00 83.06 106 ALA A CA 1
ATOM 807 C C . ALA A 1 106 ? -5.290 7.955 -9.008 1.00 83.06 106 ALA A C 1
ATOM 809 O O . ALA A 1 106 ? -4.591 8.673 -8.294 1.00 83.06 106 ALA A O 1
ATOM 810 N N . ALA A 1 107 ? -6.309 8.455 -9.723 1.00 82.75 107 ALA A N 1
ATOM 811 C CA . ALA A 1 107 ? -6.678 9.870 -9.738 1.00 82.75 107 ALA A CA 1
ATOM 812 C C . ALA A 1 107 ? -7.085 10.415 -8.356 1.00 82.75 107 ALA A C 1
ATOM 814 O O . ALA A 1 107 ? -7.007 11.624 -8.139 1.00 82.75 107 ALA A O 1
ATOM 815 N N . ILE A 1 108 ? -7.459 9.552 -7.398 1.00 87.50 108 ILE A N 1
ATOM 816 C CA . ILE A 1 108 ? -7.743 9.977 -6.015 1.00 87.50 108 ILE A CA 1
ATOM 817 C C . ILE A 1 108 ? -6.511 10.582 -5.323 1.00 87.50 108 ILE A C 1
ATOM 819 O O . ILE A 1 108 ? -6.663 11.368 -4.392 1.00 87.50 108 ILE A O 1
ATOM 823 N N . TYR A 1 109 ? -5.304 10.257 -5.800 1.00 88.25 109 TYR A N 1
ATOM 824 C CA . TYR A 1 109 ? -4.033 10.805 -5.316 1.00 88.25 109 TYR A CA 1
ATOM 825 C C . TYR A 1 109 ? -3.566 12.034 -6.127 1.00 88.25 109 TYR A C 1
ATOM 827 O O . TYR A 1 109 ? -2.434 12.497 -5.987 1.00 88.25 109 TYR A O 1
ATOM 835 N N . GLY A 1 110 ? -4.434 12.586 -6.982 1.00 87.00 110 GLY A N 1
ATOM 836 C CA . GLY A 1 110 ? -4.170 13.782 -7.780 1.00 87.00 110 GLY A CA 1
ATOM 837 C C . GLY A 1 110 ? -3.220 13.548 -8.957 1.00 87.00 110 GLY A C 1
ATOM 838 O O . GLY A 1 110 ? -3.032 12.427 -9.427 1.00 87.00 110 GLY A O 1
ATOM 839 N N . MET A 1 111 ? -2.601 14.630 -9.445 1.00 84.44 111 MET A N 1
ATOM 840 C CA . MET A 1 111 ? -1.733 14.598 -10.633 1.00 84.44 111 MET A CA 1
ATOM 841 C C . MET A 1 111 ? -0.526 13.659 -10.487 1.00 84.44 111 MET A C 1
ATOM 843 O O . MET A 1 111 ? -0.112 13.053 -11.470 1.00 84.44 111 MET A O 1
ATOM 847 N N . ARG A 1 112 ? 0.026 13.503 -9.273 1.00 83.56 112 ARG A N 1
ATOM 848 C CA . ARG A 1 112 ? 1.173 12.607 -9.020 1.00 83.56 112 ARG A CA 1
ATOM 849 C C . ARG A 1 112 ? 0.803 11.129 -9.186 1.00 83.56 112 ARG A C 1
ATOM 851 O O . ARG A 1 112 ? 1.656 10.338 -9.566 1.00 83.56 112 ARG A O 1
ATOM 858 N N . GLY A 1 113 ? -0.463 10.769 -8.962 1.00 84.81 113 GLY A N 1
ATOM 859 C CA . GLY A 1 113 ? -0.968 9.410 -9.161 1.00 84.81 113 GLY A CA 1
ATOM 860 C C . GLY A 1 113 ? -1.236 9.043 -10.624 1.00 84.81 113 GLY A C 1
ATOM 861 O O . GLY A 1 113 ? -1.516 7.883 -10.906 1.00 84.81 113 GLY A O 1
ATOM 862 N N . ALA A 1 114 ? -1.129 9.981 -11.575 1.00 82.12 114 ALA A N 1
ATOM 863 C CA . ALA A 1 114 ? -1.422 9.718 -12.989 1.00 82.12 114 ALA A CA 1
ATOM 864 C C . ALA A 1 114 ? -0.547 8.605 -13.600 1.00 82.12 114 ALA A C 1
ATOM 866 O O . ALA A 1 114 ? -0.988 7.898 -14.504 1.00 82.12 114 ALA A O 1
ATOM 867 N N . ASN A 1 115 ? 0.663 8.409 -13.067 1.00 80.88 115 ASN A N 1
ATOM 868 C CA . ASN A 1 115 ? 1.611 7.381 -13.516 1.00 80.88 115 ASN A CA 1
ATOM 869 C C . ASN A 1 115 ? 1.456 6.049 -12.759 1.00 80.88 115 ASN A C 1
ATOM 871 O O . ASN A 1 115 ? 2.209 5.102 -12.983 1.00 80.88 115 ASN A O 1
ATOM 875 N N . GLY A 1 116 ? 0.451 5.965 -11.885 1.00 88.31 116 GLY A N 1
ATOM 876 C CA . GLY A 1 116 ? 0.195 4.851 -10.985 1.00 88.31 116 GLY A CA 1
ATOM 877 C C . GLY A 1 116 ? 0.669 5.128 -9.559 1.00 88.31 116 GLY A C 1
ATOM 878 O O . GLY A 1 116 ? 1.471 6.028 -9.298 1.00 88.31 116 GLY A O 1
ATOM 879 N N . VAL A 1 117 ? 0.126 4.354 -8.622 1.00 91.50 117 VAL A N 1
ATOM 880 C CA . VAL A 1 117 ? 0.373 4.502 -7.183 1.00 91.50 117 VAL A CA 1
ATOM 881 C C . VAL A 1 117 ? 0.735 3.150 -6.596 1.00 91.50 117 VAL A C 1
ATOM 883 O O . VAL A 1 117 ? 0.071 2.152 -6.871 1.00 91.50 117 VAL A O 1
ATOM 886 N N . ILE A 1 118 ? 1.772 3.122 -5.770 1.00 92.44 118 ILE A N 1
ATOM 887 C CA . ILE A 1 118 ? 2.110 1.968 -4.941 1.00 92.44 118 ILE A CA 1
ATOM 888 C C . ILE A 1 118 ? 1.732 2.329 -3.514 1.00 92.44 118 ILE A C 1
ATOM 890 O O . ILE A 1 118 ? 2.417 3.112 -2.857 1.00 92.44 118 ILE A O 1
ATOM 894 N N . GLU A 1 119 ? 0.616 1.776 -3.053 1.00 92.69 119 GLU A N 1
ATOM 895 C CA . GLU A 1 119 ? 0.166 1.918 -1.676 1.00 92.69 119 GLU A CA 1
ATOM 896 C C . GLU A 1 119 ? 0.708 0.756 -0.844 1.00 92.69 119 GLU A C 1
ATOM 898 O O . GLU A 1 119 ? 0.441 -0.415 -1.116 1.00 92.69 119 GLU A O 1
ATOM 903 N N . ILE A 1 120 ? 1.460 1.084 0.198 1.00 93.94 120 ILE A N 1
ATOM 904 C CA . ILE A 1 120 ? 1.983 0.143 1.177 1.00 93.94 120 ILE A CA 1
ATOM 905 C C . ILE A 1 120 ? 1.260 0.405 2.490 1.00 93.94 120 ILE A C 1
ATOM 907 O O . ILE A 1 120 ? 1.276 1.520 3.013 1.00 93.94 120 ILE A O 1
ATOM 911 N N . ARG A 1 121 ? 0.645 -0.640 3.044 1.00 94.00 121 ARG A N 1
ATOM 912 C CA . ARG A 1 121 ? 0.066 -0.601 4.389 1.00 94.00 121 ARG A CA 1
ATOM 913 C C . ARG A 1 121 ? 0.901 -1.418 5.344 1.00 94.00 121 ARG A C 1
ATOM 915 O O . ARG A 1 121 ? 1.257 -2.556 5.036 1.00 94.00 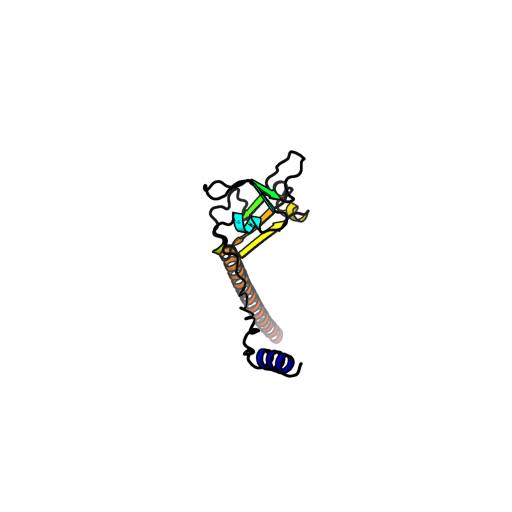121 ARG A O 1
ATOM 922 N N . THR A 1 122 ? 1.174 -0.860 6.511 1.00 94.94 122 THR A N 1
ATOM 923 C CA . THR A 1 122 ? 1.856 -1.542 7.608 1.00 94.94 122 THR A CA 1
ATOM 924 C C . THR A 1 122 ? 0.861 -2.250 8.528 1.00 94.94 122 THR A C 1
ATOM 926 O O . THR A 1 122 ? -0.322 -1.922 8.601 1.00 94.94 122 THR A O 1
ATOM 929 N N . LYS A 1 123 ? 1.323 -3.268 9.255 1.00 93.69 123 LYS A N 1
ATOM 930 C CA . LYS A 1 123 ? 0.493 -3.977 10.243 1.00 93.69 123 LYS A CA 1
ATOM 931 C C . LYS A 1 123 ? 0.047 -3.047 11.368 1.00 93.69 123 LYS A C 1
ATOM 933 O O . LYS A 1 123 ? -1.104 -3.107 11.796 1.00 93.69 123 LYS A O 1
ATOM 938 N N . SER A 1 124 ? 0.937 -2.157 11.801 1.00 91.38 124 SER A N 1
ATOM 939 C CA . SER A 1 124 ? 0.660 -1.187 12.859 1.00 91.38 124 SER A CA 1
ATOM 940 C C . SER A 1 124 ? -0.421 -0.185 12.454 1.00 91.38 124 SER A C 1
ATOM 942 O O . SER A 1 124 ? -1.263 0.160 13.285 1.00 91.38 124 SER A O 1
ATOM 944 N N . SER A 1 125 ? -0.459 0.253 11.191 1.00 91.31 125 SER A N 1
ATOM 945 C CA . SER A 1 125 ? -1.504 1.168 10.721 1.00 91.31 125 SER A CA 1
ATOM 946 C C . SER A 1 125 ? -2.882 0.509 10.705 1.00 91.31 125 SER A C 1
ATOM 948 O O . SER A 1 125 ? -3.845 1.094 11.205 1.00 91.31 125 SER A O 1
ATOM 950 N N . VAL A 1 126 ? -2.968 -0.741 10.242 1.00 92.25 126 VAL A N 1
ATOM 951 C CA . VAL A 1 126 ? -4.210 -1.531 10.243 1.00 92.25 126 VAL A CA 1
ATOM 952 C C . VAL A 1 126 ? -4.712 -1.776 11.668 1.00 92.25 126 VAL A C 1
ATOM 954 O O . VAL A 1 126 ? -5.905 -1.637 11.955 1.00 92.25 126 VAL A O 1
ATOM 957 N N . GLU A 1 127 ? -3.812 -2.097 12.597 1.00 92.44 127 GLU A N 1
ATOM 958 C CA . GLU A 1 127 ? -4.152 -2.252 14.012 1.00 92.44 127 GLU A CA 1
ATOM 959 C C . GLU A 1 127 ? -4.645 -0.938 14.630 1.00 92.44 127 GLU A C 1
ATOM 961 O O . GLU A 1 127 ? -5.657 -0.926 15.339 1.00 92.44 127 GLU A O 1
ATOM 966 N N . ALA A 1 128 ? -3.989 0.183 14.324 1.00 90.88 128 ALA A N 1
ATOM 967 C CA . ALA A 1 128 ? -4.403 1.502 14.788 1.00 90.88 128 ALA A CA 1
ATOM 968 C C . ALA A 1 128 ? -5.787 1.895 14.244 1.00 90.88 128 ALA A C 1
ATOM 970 O O . ALA A 1 128 ? -6.620 2.422 14.990 1.00 90.88 128 ALA A O 1
ATOM 971 N N . GLU A 1 129 ? -6.069 1.612 12.970 1.00 90.12 129 GLU A N 1
ATOM 972 C CA . GLU A 1 129 ? -7.379 1.846 12.359 1.00 90.12 129 GLU A CA 1
ATOM 973 C C . GLU A 1 129 ? -8.469 1.008 13.039 1.00 90.12 129 GLU A C 1
ATOM 975 O O . GLU A 1 129 ? -9.519 1.538 13.419 1.00 90.12 129 GLU A O 1
ATOM 980 N N . LYS A 1 130 ? -8.196 -0.277 13.297 1.00 90.81 130 LYS A N 1
ATOM 981 C CA . LYS A 1 130 ? -9.120 -1.168 14.009 1.00 90.81 130 LYS A CA 1
ATOM 982 C C . LYS A 1 130 ? -9.444 -0.647 15.410 1.00 90.81 130 LYS A C 1
ATOM 984 O O . LYS A 1 130 ? -10.617 -0.570 15.781 1.00 90.81 130 LYS A O 1
ATOM 989 N N . GLN A 1 131 ? -8.430 -0.221 16.164 1.00 91.31 131 GLN A N 1
ATOM 990 C CA . GLN A 1 131 ? -8.623 0.349 17.500 1.00 91.31 131 GLN A CA 1
ATOM 991 C C . GLN A 1 131 ? -9.454 1.638 17.462 1.00 91.31 131 GLN A C 1
ATOM 993 O O . GLN A 1 131 ? -10.325 1.846 18.312 1.00 91.31 131 GLN A O 1
ATOM 998 N N . ARG A 1 132 ? -9.225 2.512 16.473 1.00 90.19 132 ARG A N 1
ATOM 999 C CA . ARG A 1 132 ? -10.025 3.733 16.278 1.00 90.19 132 ARG A CA 1
ATOM 1000 C C . ARG A 1 132 ? -11.480 3.395 15.952 1.00 90.19 132 ARG A C 1
ATOM 1002 O O . ARG A 1 132 ? -12.385 3.973 16.555 1.00 90.19 132 ARG A O 1
ATOM 1009 N N . ALA A 1 133 ? -11.713 2.422 15.074 1.00 89.19 133 ALA A N 1
ATOM 1010 C CA . ALA A 1 133 ? -13.053 1.972 14.714 1.00 89.19 133 ALA A CA 1
ATOM 1011 C C . ALA A 1 133 ? -13.806 1.369 15.914 1.00 89.19 133 ALA A C 1
ATOM 1013 O O . ALA A 1 133 ? -14.998 1.627 16.095 1.00 89.19 133 ALA A O 1
ATOM 1014 N N . GLU A 1 134 ? -13.129 0.595 16.765 1.00 90.81 134 GLU A N 1
ATOM 1015 C CA . GLU A 1 134 ? -13.712 0.033 17.989 1.00 90.81 134 GLU A CA 1
ATOM 1016 C C . GLU A 1 134 ? -14.075 1.119 19.008 1.00 90.81 134 GLU A C 1
ATOM 1018 O O . GLU A 1 134 ? -15.217 1.149 19.477 1.00 90.81 134 GLU A O 1
ATOM 1023 N N . LYS A 1 135 ? -13.171 2.073 19.270 1.00 89.31 135 LYS A N 1
ATOM 1024 C CA . LYS A 1 135 ? -13.438 3.235 20.141 1.00 89.31 135 LYS A CA 1
ATOM 1025 C C . LYS A 1 135 ? -14.613 4.077 19.637 1.00 89.31 135 LYS A C 1
ATOM 1027 O O . LYS A 1 135 ? -15.437 4.555 20.415 1.00 89.31 135 LYS A O 1
ATOM 1032 N N . GLN A 1 136 ? -14.742 4.234 18.322 1.00 86.56 136 GLN A N 1
ATOM 1033 C CA . GLN A 1 136 ? -15.843 4.996 17.739 1.00 86.56 136 GLN A CA 1
ATOM 1034 C C . GLN A 1 136 ? -17.181 4.247 17.831 1.00 86.56 136 GLN A C 1
ATOM 1036 O O . GLN A 1 136 ? -18.230 4.863 18.041 1.00 86.56 136 GLN A O 1
ATOM 1041 N N . LYS A 1 137 ? -17.167 2.911 17.724 1.00 87.56 137 LYS A N 1
ATOM 1042 C CA . LYS A 1 137 ? -18.354 2.064 17.928 1.00 87.56 137 LYS A CA 1
ATOM 1043 C C . LYS A 1 137 ? -18.826 2.092 19.380 1.00 87.56 137 LYS A C 1
ATOM 1045 O O . LYS A 1 137 ? -20.036 2.155 19.602 1.00 87.56 137 LYS A O 1
ATOM 1050 N N . THR A 1 138 ? -17.915 2.059 20.353 1.00 84.12 138 THR A N 1
ATOM 1051 C CA . THR A 1 138 ? -18.281 2.154 21.775 1.00 84.12 138 THR A CA 1
ATOM 1052 C C . THR A 1 138 ? -18.857 3.532 22.091 1.00 84.12 138 THR A C 1
ATOM 1054 O O . THR A 1 138 ? -19.987 3.595 22.566 1.00 84.12 138 THR A O 1
ATOM 1057 N N . ALA A 1 139 ? -18.201 4.623 21.683 1.00 82.31 139 ALA A N 1
ATOM 1058 C CA . ALA A 1 139 ? -18.711 5.989 21.869 1.00 82.31 139 ALA A CA 1
ATOM 1059 C C . ALA A 1 139 ? -20.102 6.214 21.235 1.00 82.31 139 ALA A C 1
ATOM 1061 O O . ALA A 1 139 ? -20.997 6.813 21.840 1.00 82.31 139 ALA A O 1
ATOM 1062 N N . ARG A 1 140 ? -20.336 5.678 20.027 1.00 83.94 140 ARG A N 1
ATOM 1063 C CA . ARG A 1 140 ? -21.651 5.730 19.359 1.00 83.94 140 ARG A CA 1
ATOM 1064 C C . ARG A 1 140 ? -22.723 4.907 20.077 1.00 83.94 140 ARG A C 1
ATOM 1066 O O . ARG A 1 140 ? -23.893 5.282 20.050 1.00 83.94 140 ARG A O 1
ATOM 1073 N N . LYS A 1 141 ? -22.364 3.779 20.697 1.00 81.31 141 LYS A N 1
ATOM 1074 C CA . LYS A 1 141 ? -23.314 2.963 21.471 1.00 81.31 141 LYS A CA 1
ATOM 1075 C C . LYS A 1 141 ? -23.691 3.647 22.782 1.00 81.31 141 LYS A C 1
ATOM 1077 O O . LYS A 1 141 ? -24.876 3.667 23.108 1.00 81.31 141 LYS A O 1
ATOM 1082 N N . THR A 1 142 ? -22.726 4.226 23.492 1.00 80.56 142 THR A N 1
ATOM 1083 C CA . THR A 1 142 ? -22.966 4.925 24.763 1.00 80.56 142 THR A CA 1
ATOM 1084 C C . THR A 1 142 ? -23.860 6.145 24.556 1.00 80.56 142 THR A C 1
ATOM 1086 O O . THR A 1 142 ? -24.938 6.209 25.137 1.00 80.56 142 THR A O 1
ATOM 1089 N N . SER A 1 143 ? -23.525 7.014 23.598 1.00 78.25 143 SER A N 1
ATOM 1090 C CA . SER A 1 143 ? -24.328 8.208 23.279 1.00 78.25 143 SER A CA 1
ATOM 1091 C C . SER A 1 143 ? -25.761 7.893 22.827 1.00 78.25 143 SER A C 1
ATOM 1093 O O . SER A 1 143 ? -26.694 8.635 23.134 1.00 78.25 143 SER A O 1
ATOM 1095 N N . ARG A 1 144 ? -25.980 6.775 22.120 1.00 83.88 144 ARG A N 1
ATOM 1096 C CA . ARG A 1 144 ? -27.335 6.317 21.762 1.00 83.88 144 ARG A CA 1
ATOM 1097 C C . ARG A 1 144 ? -28.120 5.803 22.967 1.00 83.88 144 ARG A C 1
ATOM 1099 O O . ARG A 1 144 ? -29.321 6.045 23.037 1.00 83.88 144 ARG A O 1
ATOM 1106 N N . ARG A 1 145 ? -27.466 5.090 23.888 1.00 82.06 145 ARG A N 1
ATOM 1107 C CA . ARG A 1 145 ? -28.101 4.583 25.116 1.00 82.06 145 ARG A CA 1
ATOM 1108 C C . ARG A 1 145 ? -28.476 5.727 26.054 1.00 82.06 145 ARG A C 1
ATOM 1110 O O . ARG A 1 145 ? -29.617 5.775 26.495 1.00 82.06 145 ARG A O 1
ATOM 1117 N N . GLU A 1 146 ? -27.566 6.671 26.269 1.00 86.75 146 GLU A N 1
ATOM 1118 C CA . GLU A 1 146 ? -27.796 7.859 27.102 1.00 86.75 146 GLU A CA 1
ATOM 1119 C C . GLU A 1 146 ? -28.951 8.707 26.563 1.00 86.75 146 GLU A C 1
ATOM 1121 O O . GLU A 1 146 ? -29.896 9.004 27.288 1.00 86.75 146 GLU A O 1
ATOM 1126 N N . ARG A 1 147 ? -28.951 9.021 25.260 1.00 84.00 147 ARG A N 1
ATOM 1127 C CA . ARG A 1 147 ? -30.041 9.794 24.642 1.00 84.00 147 ARG A CA 1
ATOM 1128 C C . ARG A 1 147 ? -31.395 9.091 24.707 1.00 84.00 147 ARG A C 1
ATOM 1130 O O . ARG A 1 147 ? -32.417 9.762 24.813 1.00 84.00 147 ARG A O 1
ATOM 1137 N N . ARG A 1 148 ? -31.418 7.758 24.630 1.00 86.81 148 ARG A N 1
ATOM 1138 C CA . ARG A 1 148 ? -32.658 6.984 24.745 1.00 86.81 148 ARG A CA 1
ATOM 1139 C C . ARG A 1 148 ? -33.199 7.010 26.175 1.00 86.81 148 ARG A C 1
ATOM 1141 O O . ARG A 1 148 ? -34.370 7.309 26.353 1.00 86.81 148 ARG A O 1
ATOM 1148 N N . ALA A 1 149 ? -32.336 6.811 27.172 1.00 86.88 149 ALA A N 1
ATOM 1149 C CA . ALA A 1 149 ? -32.720 6.881 28.582 1.00 86.88 149 ALA A CA 1
ATOM 1150 C C . ALA A 1 149 ? -33.262 8.267 28.978 1.00 86.88 149 ALA A C 1
ATOM 1152 O O . ALA A 1 149 ? -34.265 8.355 29.680 1.00 86.88 149 ALA A O 1
ATOM 1153 N N . LEU A 1 150 ? -32.645 9.345 28.476 1.00 86.88 150 LEU A N 1
ATOM 1154 C CA . LEU A 1 150 ? -33.114 10.717 28.707 1.00 86.88 150 LEU A CA 1
ATOM 1155 C C . LEU A 1 150 ? -34.479 11.000 28.070 1.00 86.88 150 LEU A C 1
ATOM 1157 O O . LEU A 1 150 ? -35.287 11.739 28.622 1.00 86.88 150 LEU A O 1
ATOM 1161 N N . ARG A 1 151 ? -34.743 10.434 26.891 1.00 87.25 151 ARG A N 1
ATOM 1162 C CA . ARG A 1 151 ? -36.036 10.595 26.221 1.00 87.25 151 ARG A CA 1
ATOM 1163 C C . ARG A 1 151 ? -37.149 9.891 26.996 1.00 87.25 151 ARG A C 1
ATOM 1165 O O . ARG A 1 151 ? -38.226 10.459 27.152 1.00 87.25 151 ARG A O 1
ATOM 1172 N N . ASP A 1 152 ? -36.889 8.673 27.456 1.00 92.00 152 ASP A N 1
ATOM 1173 C CA . ASP A 1 152 ? -37.886 7.867 28.157 1.00 92.00 152 ASP A CA 1
ATOM 1174 C C . ASP A 1 152 ? -38.231 8.490 29.525 1.00 92.00 152 ASP A C 1
ATOM 1176 O O . ASP A 1 152 ? -39.405 8.567 29.882 1.00 92.00 152 ASP A O 1
ATOM 1180 N N . SER A 1 153 ? -37.248 9.042 30.249 1.00 83.25 153 SER A N 1
ATOM 1181 C CA . SER A 1 153 ? -37.507 9.766 31.503 1.00 83.25 153 SER A CA 1
ATOM 1182 C C . SER A 1 153 ? -38.295 11.063 31.294 1.00 83.25 153 SER A C 1
ATOM 1184 O O . SER A 1 153 ? -39.188 11.372 32.082 1.00 83.25 153 SER A O 1
ATOM 1186 N N . LEU A 1 154 ? -38.023 11.805 30.216 1.00 83.69 154 LEU A N 1
ATOM 1187 C CA . LEU A 1 154 ? -38.762 13.025 29.888 1.00 83.69 154 LEU A CA 1
ATOM 1188 C C . LEU A 1 154 ? -40.234 12.735 29.545 1.00 83.69 154 LEU A C 1
ATOM 1190 O O . LEU A 1 154 ? -41.115 13.502 29.930 1.00 83.69 154 LEU A O 1
ATOM 1194 N N . ALA A 1 155 ? -40.508 11.622 28.858 1.00 84.69 155 ALA A N 1
ATOM 1195 C CA . ALA A 1 155 ? -41.870 11.194 28.543 1.00 84.69 155 ALA A CA 1
ATOM 1196 C C . ALA A 1 155 ? -42.682 10.909 29.818 1.00 84.69 155 ALA A C 1
ATOM 1198 O O . ALA A 1 155 ? -43.784 11.435 29.968 1.00 84.69 155 ALA A O 1
ATOM 1199 N N . VAL A 1 156 ? -42.093 10.183 30.777 1.00 81.88 156 VAL A N 1
ATOM 1200 C CA . VAL A 1 156 ? -42.716 9.907 32.086 1.00 81.88 156 VAL A CA 1
ATOM 1201 C C . VAL A 1 156 ? -43.032 11.199 32.843 1.00 81.88 156 VAL A C 1
ATOM 1203 O O . VAL A 1 156 ? -44.124 11.349 33.388 1.00 81.88 156 VAL A O 1
ATOM 1206 N N . VAL A 1 157 ? -42.108 12.165 32.851 1.00 81.12 157 VAL A N 1
ATOM 1207 C CA . VAL A 1 157 ? -42.337 13.473 33.491 1.00 81.12 157 VAL A CA 1
ATOM 1208 C C . VAL A 1 157 ? -43.487 14.229 32.816 1.00 81.12 157 VAL A C 1
ATOM 1210 O O . VAL A 1 157 ? -44.309 14.840 33.500 1.00 81.12 157 VAL A O 1
ATOM 1213 N N . SER A 1 158 ? -43.576 14.173 31.484 1.00 80.75 158 SER A N 1
ATOM 1214 C CA . SER A 1 158 ? -44.635 14.855 30.733 1.00 80.75 158 SER A CA 1
ATOM 1215 C C . SER A 1 158 ? -46.030 14.258 30.957 1.00 80.75 158 SER A C 1
ATOM 1217 O O . SER A 1 158 ? -47.001 15.012 31.025 1.00 80.75 158 SER A O 1
ATOM 1219 N N . ASP A 1 159 ? -46.133 12.939 31.133 1.00 84.12 159 ASP A N 1
ATOM 1220 C CA . ASP A 1 159 ? -47.403 12.271 31.430 1.00 84.12 159 ASP A CA 1
ATOM 1221 C C . ASP A 1 159 ? -47.893 12.607 32.846 1.00 84.12 159 ASP A C 1
ATOM 1223 O O . ASP A 1 159 ? -49.067 12.933 33.027 1.00 84.12 159 ASP A O 1
ATOM 1227 N N . SER A 1 160 ? -46.997 12.660 33.840 1.00 71.81 160 SER A N 1
ATOM 1228 C CA . SER A 1 160 ? -47.349 13.078 35.208 1.00 71.81 160 SER A CA 1
ATOM 1229 C C . SER A 1 160 ? -47.880 14.514 35.286 1.00 71.81 160 SER A C 1
ATOM 1231 O O . SER A 1 160 ? -48.781 14.801 36.073 1.00 71.81 160 SER A O 1
ATOM 1233 N N . LEU A 1 161 ? -47.372 15.426 34.451 1.00 72.44 161 LEU A N 1
ATOM 1234 C CA . LEU A 1 161 ? -47.864 16.809 34.386 1.00 72.44 161 LEU A CA 1
ATOM 1235 C C . LEU A 1 161 ? -49.252 16.925 33.733 1.00 72.44 161 LEU A C 1
ATOM 1237 O O . LEU A 1 161 ? -49.964 17.893 33.997 1.00 72.44 161 LEU A O 1
ATOM 1241 N N . LYS A 1 162 ? -49.654 15.955 32.902 1.00 69.50 162 LYS A N 1
ATOM 1242 C CA . LYS A 1 162 ? -50.984 15.918 32.274 1.00 69.50 162 LYS A CA 1
ATOM 1243 C C . LYS A 1 162 ? -52.071 15.332 33.171 1.00 69.50 162 LYS A C 1
ATOM 1245 O O . LYS A 1 162 ? -53.215 15.729 33.020 1.00 69.50 162 LYS A O 1
ATOM 1250 N N . VAL A 1 163 ? -51.731 14.431 34.095 1.00 64.19 163 VAL A N 1
ATOM 1251 C CA . VAL A 1 163 ? -52.691 13.795 35.026 1.00 64.19 163 VAL A CA 1
ATOM 1252 C C . VAL A 1 163 ? -53.106 14.732 36.176 1.00 64.19 163 VAL A C 1
ATOM 1254 O O . VAL A 1 163 ? -54.114 14.503 36.833 1.00 64.19 163 VAL A O 1
ATOM 1257 N N . SER A 1 164 ? -52.350 15.809 36.413 1.00 57.59 164 SER A N 1
ATOM 1258 C CA . SER A 1 164 ? -52.614 16.786 37.481 1.00 57.59 164 SER A CA 1
ATOM 1259 C C . SER A 1 164 ? -53.569 17.934 37.087 1.00 57.59 164 SER A C 1
ATOM 1261 O O . SER A 1 164 ? -53.737 18.868 37.875 1.00 57.59 164 SER A O 1
ATOM 1263 N N . ARG A 1 165 ? -54.165 17.907 35.891 1.00 55.47 165 ARG A N 1
ATOM 1264 C CA . ARG A 1 165 ? -55.228 18.827 35.448 1.00 55.47 165 ARG A CA 1
ATOM 1265 C C . ARG A 1 165 ? -56.471 18.035 35.086 1.00 55.47 165 ARG A C 1
ATOM 1267 O O . ARG A 1 165 ? -57.566 18.560 35.370 1.00 55.47 165 ARG A O 1
#

pLDDT: mean 79.19, std 13.1, range [46.44, 94.94]

Foldseek 3Di:
DVVVVVVVVVVVVPDPPPPDPPPPPVPPPPPPQDAFVVVVQCPDPQKDWADDPPVVDGTAIAGNDDDPPPPSQGAFEAELNHTDPDDRPDGPVFWPDWDKACDPVLCVVPPRCPRTYIYTYGPVSVVVVVVVVVVVVVVVVVVVVVVVVVVVVVVVVVVVVVVVD